Protein AF-A0A8T1D8P2-F1 (afdb_monomer_lite)

Radius of gyration: 26.17 Å; chains: 1; bounding box: 67×23×62 Å

Structure (mmCIF, N/CA/C/O backbone):
data_AF-A0A8T1D8P2-F1
#
_entry.id   AF-A0A8T1D8P2-F1
#
loop_
_atom_site.group_PDB
_atom_site.id
_atom_site.type_symbol
_atom_site.label_atom_id
_atom_site.label_alt_id
_atom_site.label_comp_id
_atom_site.label_asym_id
_atom_site.label_entity_id
_atom_site.label_seq_id
_atom_site.pdbx_PDB_ins_code
_atom_site.Cartn_x
_atom_site.Cartn_y
_atom_site.Cartn_z
_atom_site.occupancy
_atom_site.B_iso_or_equiv
_atom_site.auth_seq_id
_atom_site.auth_comp_id
_atom_site.auth_asym_id
_atom_site.auth_atom_id
_atom_site.pdbx_PDB_model_num
ATOM 1 N N . MET A 1 1 ? 51.921 7.206 -48.469 1.00 39.31 1 MET A N 1
ATOM 2 C CA . MET A 1 1 ? 50.979 7.663 -47.423 1.00 39.31 1 MET A CA 1
ATOM 3 C C . MET A 1 1 ? 49.569 7.608 -47.996 1.00 39.31 1 MET A C 1
ATOM 5 O O . MET A 1 1 ? 49.247 8.419 -48.851 1.00 39.31 1 MET A O 1
ATOM 9 N N . GLY A 1 2 ? 48.773 6.598 -47.633 1.00 50.69 2 GLY A N 1
ATOM 10 C CA . GLY A 1 2 ? 47.380 6.491 -48.087 1.00 50.69 2 GLY A CA 1
ATOM 11 C C . GLY A 1 2 ? 46.470 7.450 -47.309 1.00 50.69 2 GLY A C 1
ATOM 12 O O . GLY A 1 2 ? 46.768 7.738 -46.147 1.00 50.69 2 GLY A O 1
ATOM 13 N N . PRO A 1 3 ? 45.381 7.966 -47.903 1.00 50.75 3 PRO A N 1
ATOM 14 C CA . PRO A 1 3 ? 44.505 8.895 -47.208 1.00 50.75 3 PRO A CA 1
ATOM 15 C C . PRO A 1 3 ? 43.776 8.184 -46.062 1.00 50.75 3 PRO A C 1
ATOM 17 O O . PRO A 1 3 ? 43.097 7.174 -46.259 1.00 50.75 3 PRO A O 1
ATOM 20 N N . ILE A 1 4 ? 43.908 8.745 -44.858 1.00 55.47 4 ILE A N 1
ATOM 21 C CA . ILE A 1 4 ? 43.132 8.387 -43.669 1.00 55.47 4 ILE A CA 1
ATOM 22 C C . ILE A 1 4 ? 41.663 8.671 -43.995 1.00 55.47 4 ILE A C 1
ATOM 24 O O . ILE A 1 4 ? 41.215 9.820 -43.996 1.00 55.47 4 ILE A O 1
ATOM 28 N N . ARG A 1 5 ? 40.909 7.618 -44.320 1.00 49.41 5 ARG A N 1
ATOM 29 C CA . ARG A 1 5 ? 39.460 7.697 -44.515 1.00 49.41 5 ARG A CA 1
ATOM 30 C C . ARG A 1 5 ? 38.819 8.080 -43.182 1.00 49.41 5 ARG A C 1
ATOM 32 O O . ARG A 1 5 ? 38.630 7.239 -42.308 1.00 49.41 5 ARG A O 1
ATOM 39 N N . LYS A 1 6 ? 38.491 9.365 -43.030 1.00 48.25 6 LYS A N 1
ATOM 40 C CA . LYS A 1 6 ? 37.630 9.884 -41.962 1.00 48.25 6 LYS A CA 1
ATOM 41 C C . LYS A 1 6 ? 36.262 9.200 -42.064 1.00 48.25 6 LYS A C 1
ATOM 43 O O . LYS A 1 6 ? 35.432 9.588 -42.879 1.00 48.25 6 LYS A O 1
ATOM 48 N N . ALA A 1 7 ? 36.033 8.175 -41.249 1.00 54.44 7 ALA A N 1
ATOM 49 C CA . ALA A 1 7 ? 34.734 7.529 -41.110 1.00 54.44 7 ALA A CA 1
ATOM 50 C C . ALA A 1 7 ? 33.807 8.416 -40.263 1.00 54.44 7 ALA A C 1
ATOM 52 O O . ALA A 1 7 ? 33.660 8.220 -39.060 1.00 54.44 7 ALA A O 1
ATOM 53 N N . TYR A 1 8 ? 33.191 9.412 -40.896 1.00 54.16 8 TYR A N 1
ATOM 54 C CA . TYR A 1 8 ? 32.082 10.163 -40.317 1.00 54.16 8 TYR A CA 1
ATOM 55 C C . TYR A 1 8 ? 30.857 10.029 -41.216 1.00 54.16 8 TYR A C 1
ATOM 57 O O . TYR A 1 8 ? 30.645 10.830 -42.115 1.00 54.16 8 TYR A O 1
ATOM 65 N N . SER A 1 9 ? 30.029 9.030 -40.936 1.00 51.94 9 SER A N 1
ATOM 66 C CA . SER A 1 9 ? 28.609 9.270 -40.680 1.00 51.94 9 SER A CA 1
ATOM 67 C C . SER A 1 9 ? 28.006 7.996 -40.095 1.00 51.94 9 SER A C 1
ATOM 69 O O . SER A 1 9 ? 27.790 6.985 -40.756 1.00 51.94 9 SER A O 1
ATOM 71 N N . HIS A 1 10 ? 27.727 8.030 -38.795 1.00 60.56 10 HIS A N 1
ATOM 72 C CA . HIS A 1 10 ? 26.680 7.183 -38.249 1.00 60.56 10 HIS A CA 1
ATOM 73 C C . HIS A 1 10 ? 25.368 7.732 -38.813 1.00 60.56 10 HIS A C 1
ATOM 75 O O . HIS A 1 10 ? 24.743 8.590 -38.191 1.00 60.56 10 HIS A O 1
ATOM 81 N N . ASP A 1 11 ? 24.995 7.320 -40.026 1.00 69.69 11 ASP A N 1
ATOM 82 C CA . ASP A 1 11 ? 23.716 7.717 -40.599 1.00 69.69 11 ASP A CA 1
ATOM 83 C C . ASP A 1 11 ? 22.616 7.206 -39.662 1.00 69.69 11 ASP A C 1
ATOM 85 O O . ASP A 1 11 ? 22.412 5.995 -39.493 1.00 69.69 11 ASP A O 1
ATOM 89 N N . LEU A 1 12 ? 21.936 8.142 -38.993 1.00 68.06 12 LEU A N 1
ATOM 90 C CA . LEU A 1 12 ? 20.826 7.835 -38.098 1.00 68.06 12 LEU A CA 1
ATOM 91 C C . LEU A 1 12 ? 19.796 6.958 -38.810 1.00 68.06 12 LEU A C 1
ATOM 93 O O . LEU A 1 12 ? 19.190 6.102 -38.167 1.00 68.06 12 LEU A O 1
ATOM 97 N N . ARG A 1 13 ? 19.641 7.118 -40.129 1.00 69.31 13 ARG A N 1
ATOM 98 C CA . ARG A 1 13 ? 18.721 6.325 -40.947 1.00 69.31 13 ARG A CA 1
ATOM 99 C C . ARG A 1 13 ? 19.123 4.856 -40.971 1.00 69.31 13 ARG A C 1
ATOM 101 O O . ARG A 1 13 ? 18.271 4.000 -40.756 1.00 69.31 13 ARG A O 1
ATOM 108 N N . PHE A 1 14 ? 20.412 4.553 -41.123 1.00 73.94 14 PHE A N 1
ATOM 109 C CA . PHE A 1 14 ? 20.910 3.177 -41.101 1.00 73.94 14 PHE A CA 1
ATOM 110 C C . PHE A 1 14 ? 20.760 2.540 -39.714 1.00 73.94 14 PHE A C 1
ATOM 112 O O . PHE A 1 14 ? 20.329 1.392 -39.587 1.00 73.94 14 PHE A O 1
ATOM 119 N N . ARG A 1 15 ? 21.025 3.307 -38.649 1.00 74.31 15 ARG A N 1
ATOM 120 C CA . ARG A 1 15 ? 20.838 2.843 -37.264 1.00 74.31 15 ARG A CA 1
ATOM 121 C C . ARG A 1 15 ? 19.358 2.580 -36.944 1.00 74.31 15 ARG A C 1
ATOM 123 O O . ARG A 1 15 ? 19.038 1.587 -36.291 1.00 74.31 15 ARG A O 1
ATOM 130 N N . VAL A 1 16 ? 18.455 3.439 -37.419 1.00 76.12 16 VAL A N 1
ATOM 131 C CA . VAL A 1 16 ? 16.999 3.266 -37.281 1.00 76.12 16 VAL A CA 1
ATOM 132 C C . VAL A 1 16 ? 16.511 2.065 -38.092 1.00 76.12 16 VAL A C 1
ATOM 134 O O . VAL A 1 16 ? 15.731 1.273 -37.568 1.00 76.12 16 VAL A O 1
ATOM 137 N N . PHE A 1 17 ? 17.014 1.877 -39.314 1.00 75.12 17 PHE A N 1
ATOM 138 C CA . PHE A 1 17 ? 16.670 0.745 -40.175 1.00 75.12 17 PHE A CA 1
ATOM 139 C C . PHE A 1 17 ? 17.069 -0.600 -39.554 1.00 75.12 17 PHE A C 1
ATOM 141 O O . PHE A 1 17 ? 16.244 -1.510 -39.471 1.00 75.12 17 PHE A O 1
ATOM 148 N N . GLN A 1 18 ? 18.289 -0.709 -39.017 1.00 72.06 18 GLN A N 1
ATOM 149 C CA . GLN A 1 18 ? 18.733 -1.918 -38.315 1.00 72.06 18 GLN A CA 1
ATOM 150 C C . GLN A 1 18 ? 17.916 -2.186 -37.041 1.00 72.06 18 GLN A C 1
ATOM 152 O O . GLN A 1 18 ? 17.536 -3.325 -36.774 1.00 72.06 18 GLN A O 1
ATOM 157 N N . LYS A 1 19 ? 17.571 -1.138 -36.278 1.00 72.50 19 LYS A N 1
ATOM 158 C CA . LYS A 1 19 ? 16.704 -1.252 -35.092 1.00 72.50 19 LYS A CA 1
ATOM 159 C C . LYS A 1 19 ? 15.282 -1.698 -35.451 1.00 72.50 19 LYS A C 1
ATOM 161 O O . LYS A 1 19 ? 14.687 -2.480 -34.714 1.00 72.50 19 LYS A O 1
ATOM 166 N N . TRP A 1 20 ? 14.737 -1.211 -36.566 1.00 70.81 20 TRP A N 1
ATOM 167 C CA . TRP A 1 20 ? 13.428 -1.622 -37.074 1.00 70.81 20 TRP A CA 1
ATOM 168 C C . TRP A 1 20 ? 13.442 -3.085 -37.525 1.00 70.81 20 TRP A C 1
ATOM 170 O O . TRP A 1 20 ? 12.592 -3.852 -37.083 1.00 70.81 20 TRP A O 1
ATOM 180 N N . ARG A 1 21 ? 14.459 -3.492 -38.295 1.00 72.88 21 ARG A N 1
ATOM 181 C CA . ARG A 1 21 ? 14.648 -4.881 -38.741 1.00 72.88 21 ARG A CA 1
ATOM 182 C C . ARG A 1 21 ? 14.824 -5.857 -37.571 1.00 72.88 21 ARG A C 1
ATOM 184 O O . ARG A 1 21 ? 14.326 -6.977 -37.620 1.00 72.88 21 ARG A O 1
ATOM 191 N N . ALA A 1 22 ? 15.503 -5.444 -36.501 1.00 68.38 22 ALA A N 1
ATOM 192 C CA . ALA A 1 22 ? 15.591 -6.241 -35.277 1.00 68.38 22 ALA A CA 1
ATOM 193 C C . ALA A 1 22 ? 14.222 -6.383 -34.585 1.00 68.38 22 ALA A C 1
ATOM 195 O O . ALA A 1 22 ? 13.903 -7.452 -34.082 1.00 68.38 22 ALA A O 1
ATOM 196 N N . LYS A 1 23 ? 13.392 -5.331 -34.604 1.00 63.97 23 LYS A N 1
ATOM 197 C CA . LYS A 1 23 ? 12.068 -5.304 -33.962 1.00 63.97 23 LYS A CA 1
ATOM 198 C C . LYS A 1 23 ? 11.000 -6.122 -34.704 1.00 63.97 23 LYS A C 1
ATOM 200 O O . LYS A 1 23 ? 10.062 -6.580 -34.060 1.00 63.97 23 LYS A O 1
ATOM 205 N N . THR A 1 24 ? 11.105 -6.272 -36.025 1.00 62.91 24 THR A N 1
ATOM 206 C CA . THR A 1 24 ? 10.126 -7.004 -36.851 1.00 62.91 24 THR A CA 1
ATOM 207 C C . THR A 1 24 ? 10.326 -8.517 -36.866 1.00 62.91 24 THR A C 1
ATOM 209 O O . THR A 1 24 ? 9.393 -9.231 -37.212 1.00 62.91 24 THR A O 1
ATOM 212 N N . ASN A 1 25 ? 11.493 -9.023 -36.452 1.00 61.09 25 ASN A N 1
ATOM 213 C CA . ASN A 1 25 ? 11.669 -10.451 -36.206 1.00 61.09 25 ASN A CA 1
ATOM 214 C C . ASN A 1 25 ? 10.988 -10.803 -34.873 1.00 61.09 25 ASN A C 1
ATOM 216 O O . ASN A 1 25 ? 11.299 -10.223 -33.833 1.00 61.09 25 ASN A O 1
ATOM 220 N N . GLU A 1 26 ? 10.045 -11.741 -34.921 1.00 54.03 26 GLU A N 1
ATOM 221 C CA . GLU A 1 26 ? 8.956 -12.037 -33.967 1.00 54.03 26 GLU A CA 1
ATOM 222 C C . GLU A 1 26 ? 9.354 -12.337 -32.500 1.00 54.03 26 GLU A C 1
ATOM 224 O O . GLU A 1 26 ? 8.498 -12.558 -31.645 1.00 54.03 26 GLU A O 1
ATOM 229 N N . HIS A 1 27 ? 10.642 -12.265 -32.162 1.00 57.72 27 HIS A N 1
ATOM 230 C CA . HIS A 1 27 ? 11.182 -12.478 -30.817 1.00 57.72 27 HIS A CA 1
ATOM 231 C C . HIS A 1 27 ? 11.339 -11.186 -29.995 1.00 57.72 27 HIS A C 1
ATOM 233 O O . HIS A 1 27 ? 11.596 -11.241 -28.793 1.00 57.72 27 HIS A O 1
ATOM 239 N N . CYS A 1 28 ? 11.161 -10.005 -30.594 1.00 56.03 28 CYS A N 1
ATOM 240 C CA . CYS A 1 28 ? 11.320 -8.724 -29.903 1.00 56.03 28 CYS A CA 1
ATOM 241 C C . CYS A 1 28 ? 10.009 -8.199 -29.297 1.00 56.03 28 CYS A C 1
ATOM 243 O O . CYS A 1 28 ? 9.565 -7.093 -29.617 1.00 56.03 28 CYS A O 1
ATOM 245 N N . LYS A 1 29 ? 9.405 -8.943 -28.361 1.00 65.06 29 LYS A N 1
ATOM 246 C CA . LYS A 1 29 ? 8.467 -8.316 -27.415 1.00 65.06 29 LYS A CA 1
ATOM 247 C C . LYS A 1 29 ? 9.299 -7.404 -26.505 1.00 65.06 29 LYS A C 1
ATOM 249 O O . LYS A 1 29 ? 10.141 -7.922 -25.772 1.00 65.06 29 LYS A O 1
ATOM 254 N N . PRO A 1 30 ? 9.151 -6.065 -26.564 1.00 67.25 30 PRO A N 1
ATOM 255 C CA . PRO A 1 30 ? 9.894 -5.198 -25.660 1.00 67.25 30 PRO A CA 1
ATOM 256 C C . PRO A 1 30 ? 9.542 -5.599 -24.228 1.00 67.25 30 PRO A C 1
ATOM 258 O O . PRO A 1 30 ? 8.362 -5.769 -23.917 1.00 67.25 30 PRO A O 1
ATOM 261 N N . ALA A 1 31 ? 10.558 -5.774 -23.377 1.00 69.25 31 ALA A N 1
ATOM 262 C CA . ALA A 1 31 ? 10.329 -6.062 -21.969 1.00 69.25 31 ALA A CA 1
ATOM 263 C C . ALA A 1 31 ? 9.344 -5.022 -21.399 1.00 69.25 31 ALA A C 1
ATOM 265 O O . ALA A 1 31 ? 9.467 -3.832 -21.734 1.00 69.25 31 ALA A O 1
ATOM 266 N N . PRO A 1 32 ? 8.357 -5.437 -20.581 1.00 74.38 32 PRO A N 1
ATOM 267 C CA . PRO A 1 32 ? 7.465 -4.502 -19.916 1.00 74.38 32 PRO A CA 1
ATOM 268 C C . PRO A 1 32 ? 8.296 -3.426 -19.222 1.00 74.38 32 PRO A C 1
ATOM 270 O O . PRO A 1 32 ? 9.263 -3.731 -18.522 1.00 74.38 32 PRO A O 1
ATOM 273 N N . ARG A 1 33 ? 7.956 -2.154 -19.449 1.00 78.69 33 ARG A N 1
ATOM 274 C CA . ARG A 1 33 ? 8.648 -1.067 -18.757 1.00 78.69 33 ARG A CA 1
ATOM 275 C C . ARG A 1 33 ? 8.401 -1.235 -17.257 1.00 78.69 33 ARG A C 1
ATOM 277 O O . ARG A 1 33 ? 7.241 -1.436 -16.888 1.00 78.69 33 ARG A O 1
ATOM 284 N N . PRO A 1 34 ? 9.438 -1.152 -16.403 1.00 72.94 34 PRO A N 1
ATOM 285 C CA . PRO A 1 34 ? 9.219 -1.175 -14.968 1.00 72.94 34 PRO A CA 1
ATOM 286 C C . PRO A 1 34 ? 8.282 -0.019 -14.612 1.00 72.94 34 PRO A C 1
ATOM 288 O O . PRO A 1 34 ? 8.501 1.126 -15.016 1.00 72.94 34 PRO A O 1
ATOM 291 N N . GLY A 1 35 ? 7.185 -0.353 -13.935 1.00 79.44 35 GLY A N 1
ATOM 292 C CA . GLY A 1 35 ? 6.224 0.627 -13.451 1.00 79.44 35 GLY A CA 1
ATOM 293 C C . GLY A 1 35 ? 6.812 1.485 -12.332 1.00 79.44 35 GLY A C 1
ATOM 294 O O . GLY A 1 35 ? 7.953 1.305 -11.905 1.00 79.44 35 GLY A O 1
ATOM 295 N N . ARG A 1 36 ? 6.010 2.422 -11.825 1.00 80.50 36 ARG A N 1
ATOM 296 C CA . ARG A 1 36 ? 6.394 3.236 -10.670 1.00 80.50 36 ARG A CA 1
ATOM 297 C C . ARG A 1 36 ? 6.620 2.335 -9.454 1.00 80.50 36 ARG A C 1
ATOM 299 O O . ARG A 1 36 ? 5.745 1.539 -9.115 1.00 80.50 36 ARG A O 1
ATOM 306 N N . THR A 1 37 ? 7.757 2.505 -8.780 1.00 78.62 37 THR A N 1
ATOM 307 C CA . THR A 1 37 ? 8.015 1.823 -7.510 1.00 78.62 37 THR A CA 1
ATOM 308 C C . THR A 1 37 ? 6.933 2.210 -6.500 1.00 78.62 37 THR A C 1
ATOM 310 O O . THR A 1 37 ? 6.610 3.400 -6.388 1.00 78.62 37 THR A O 1
ATOM 313 N N . PRO A 1 38 ? 6.339 1.246 -5.784 1.00 78.00 38 PRO A N 1
ATOM 314 C CA . PRO A 1 38 ? 5.307 1.558 -4.811 1.00 78.00 38 PRO A CA 1
ATOM 315 C C . PRO A 1 38 ? 5.837 2.435 -3.672 1.00 78.00 38 PRO A C 1
ATOM 317 O O . PRO A 1 38 ? 7.004 2.347 -3.306 1.00 78.00 38 PRO A O 1
ATOM 320 N N . LEU A 1 39 ? 4.958 3.264 -3.097 1.00 78.88 39 LEU A N 1
ATOM 321 C CA . LEU A 1 39 ? 5.295 4.127 -1.957 1.00 78.88 39 LEU A CA 1
ATOM 322 C C . LEU A 1 39 ? 5.661 3.317 -0.704 1.00 78.88 39 LEU A C 1
ATOM 324 O O . LEU A 1 39 ? 6.474 3.765 0.096 1.00 78.88 39 LEU A O 1
ATOM 328 N N . THR A 1 40 ? 5.031 2.152 -0.527 1.00 79.94 40 THR A N 1
ATOM 329 C CA . THR A 1 40 ? 5.246 1.287 0.633 1.00 79.94 40 THR A CA 1
ATOM 330 C C . THR A 1 40 ? 6.259 0.189 0.353 1.00 79.94 40 THR A C 1
ATOM 332 O O . THR A 1 40 ? 6.247 -0.424 -0.717 1.00 79.94 40 THR A O 1
ATOM 335 N N . ASP A 1 41 ? 7.097 -0.078 1.351 1.00 85.69 41 ASP A N 1
ATOM 336 C CA . ASP A 1 41 ? 8.043 -1.192 1.357 1.00 85.69 41 ASP A CA 1
ATOM 337 C C . ASP A 1 41 ? 7.380 -2.500 1.839 1.00 85.69 41 ASP A C 1
ATOM 339 O O . ASP A 1 41 ? 6.351 -2.492 2.526 1.00 85.69 41 ASP A O 1
ATOM 343 N N . ALA A 1 42 ? 7.992 -3.648 1.541 1.00 86.25 42 ALA A N 1
ATOM 344 C CA . ALA A 1 42 ? 7.471 -4.975 1.873 1.00 86.25 42 ALA A CA 1
ATOM 345 C C . ALA A 1 42 ? 7.191 -5.152 3.377 1.00 86.25 42 ALA A C 1
ATOM 347 O O . ALA A 1 42 ? 6.243 -5.838 3.771 1.00 86.25 42 ALA A O 1
ATOM 348 N N . ARG A 1 43 ? 7.990 -4.516 4.245 1.00 86.56 43 ARG A N 1
ATOM 349 C CA . ARG A 1 43 ? 7.767 -4.536 5.699 1.00 86.56 43 ARG A CA 1
ATOM 350 C C . ARG A 1 43 ? 6.480 -3.808 6.095 1.00 86.56 43 ARG A C 1
ATOM 352 O O . ARG A 1 43 ? 5.778 -4.265 6.999 1.00 86.56 43 ARG A O 1
ATOM 359 N N . GLN A 1 44 ? 6.180 -2.690 5.437 1.00 85.94 44 GLN A N 1
ATOM 360 C CA . GLN A 1 44 ? 4.968 -1.910 5.687 1.00 85.94 44 GLN A CA 1
ATOM 361 C C . GLN A 1 44 ? 3.741 -2.660 5.183 1.00 85.94 44 GLN A C 1
ATOM 363 O O . GLN A 1 44 ? 2.766 -2.771 5.921 1.00 85.94 44 GLN A O 1
ATOM 368 N N . ASP A 1 45 ? 3.825 -3.263 3.997 1.00 87.31 45 ASP A N 1
ATOM 369 C CA . ASP A 1 45 ? 2.741 -4.077 3.441 1.00 87.31 45 ASP A CA 1
ATOM 370 C C . ASP A 1 45 ? 2.378 -5.236 4.386 1.00 87.31 45 ASP A C 1
ATOM 372 O O . ASP A 1 45 ? 1.208 -5.416 4.719 1.00 87.31 45 ASP A O 1
ATOM 376 N N . ARG A 1 46 ? 3.374 -5.952 4.934 1.00 89.31 46 ARG A N 1
ATOM 377 C CA . ARG A 1 46 ? 3.139 -7.009 5.941 1.00 89.31 46 ARG A CA 1
ATOM 378 C C . ARG A 1 46 ? 2.480 -6.483 7.217 1.00 89.31 46 ARG A C 1
ATOM 380 O O . ARG A 1 46 ? 1.632 -7.163 7.789 1.00 89.31 46 ARG A O 1
ATOM 387 N N . ARG A 1 47 ? 2.855 -5.285 7.683 1.00 88.19 47 ARG A N 1
ATOM 388 C CA . ARG A 1 47 ? 2.214 -4.653 8.851 1.00 88.19 47 ARG A CA 1
ATOM 389 C C . ARG A 1 47 ? 0.766 -4.265 8.561 1.00 88.19 47 ARG A C 1
ATOM 391 O O . ARG A 1 47 ? -0.080 -4.502 9.416 1.00 88.19 47 ARG A O 1
ATOM 398 N N . ILE A 1 48 ? 0.487 -3.708 7.381 1.00 87.56 48 ILE A N 1
ATOM 399 C CA . ILE A 1 48 ? -0.870 -3.354 6.942 1.00 87.56 48 ILE A CA 1
ATOM 400 C C . ILE A 1 48 ? -1.751 -4.602 6.913 1.00 87.56 48 ILE A C 1
ATOM 402 O O . ILE A 1 48 ? -2.834 -4.592 7.493 1.00 87.56 48 ILE A O 1
ATOM 406 N N . VAL A 1 49 ? -1.262 -5.681 6.295 1.00 89.25 49 VAL A N 1
ATOM 407 C CA . VAL A 1 49 ? -1.978 -6.961 6.214 1.00 89.25 49 VAL A CA 1
ATOM 408 C C . VAL A 1 49 ? -2.250 -7.511 7.611 1.00 89.25 49 VAL A C 1
ATOM 410 O O . VAL A 1 49 ? -3.403 -7.743 7.949 1.00 89.25 49 VAL A O 1
ATOM 413 N N . ARG A 1 50 ? -1.231 -7.591 8.476 1.00 89.50 50 ARG A N 1
ATOM 414 C CA . ARG A 1 50 ? -1.402 -8.094 9.848 1.00 89.50 50 ARG A CA 1
ATOM 415 C C . ARG A 1 50 ? -2.365 -7.241 10.681 1.00 89.50 50 ARG A C 1
ATOM 417 O O . ARG A 1 50 ? -3.103 -7.773 11.503 1.00 89.50 50 ARG A O 1
ATOM 424 N N . ALA A 1 51 ? -2.357 -5.921 10.498 1.00 86.81 51 ALA A N 1
ATOM 425 C CA . ALA A 1 51 ? -3.281 -5.022 11.187 1.00 86.81 51 ALA A CA 1
ATOM 426 C C . ALA A 1 51 ? -4.728 -5.199 10.699 1.00 86.81 51 ALA A C 1
ATOM 428 O O . ALA A 1 51 ? -5.644 -5.160 11.519 1.00 86.81 51 ALA A O 1
ATOM 429 N N . ALA A 1 52 ? -4.918 -5.412 9.394 1.00 85.12 52 ALA A N 1
ATOM 430 C CA . ALA A 1 52 ? -6.222 -5.695 8.802 1.00 85.12 52 ALA A CA 1
ATOM 431 C C . ALA A 1 52 ? -6.756 -7.079 9.216 1.00 85.12 52 ALA A C 1
ATOM 433 O O . ALA A 1 52 ?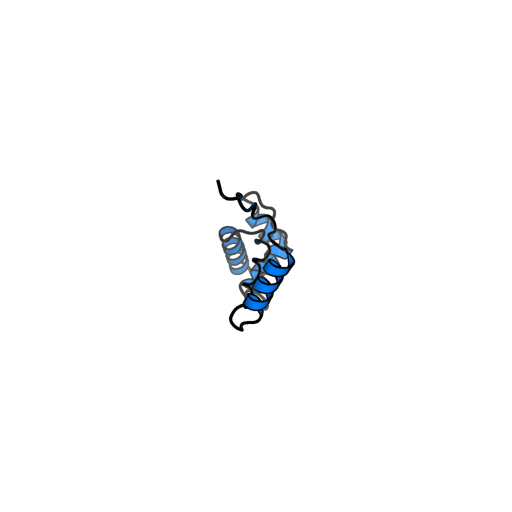 -7.940 -7.207 9.507 1.00 85.12 52 ALA A O 1
ATOM 434 N N . GLU A 1 53 ? -5.886 -8.089 9.313 1.00 86.31 53 GLU A N 1
ATOM 435 C CA . GLU A 1 53 ? -6.234 -9.428 9.811 1.00 86.31 53 GLU A CA 1
ATOM 436 C C . GLU A 1 53 ? -6.606 -9.419 11.298 1.00 86.31 53 GLU A C 1
ATOM 438 O O . GLU A 1 53 ? -7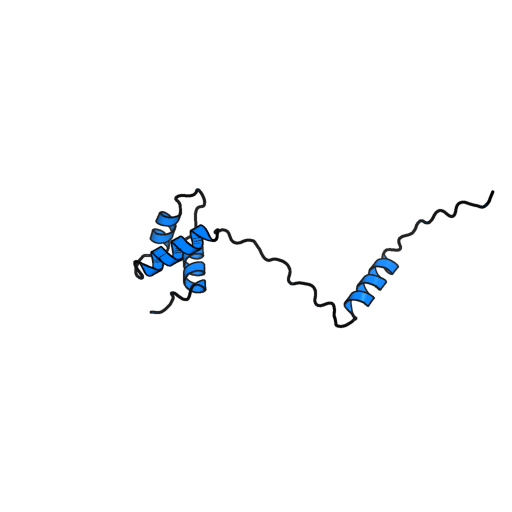.551 -10.090 11.703 1.00 86.31 53 GLU A O 1
ATOM 443 N N . ALA A 1 54 ? -5.885 -8.652 12.122 1.00 86.56 54 ALA A N 1
ATOM 444 C CA . ALA A 1 54 ? -6.139 -8.590 13.560 1.00 86.56 54 ALA A CA 1
ATOM 445 C C . ALA A 1 54 ? -7.492 -7.947 13.902 1.00 86.56 54 ALA A C 1
ATOM 447 O O . ALA A 1 54 ? -8.089 -8.288 14.923 1.00 86.56 54 ALA A O 1
ATOM 448 N N . ASN A 1 55 ? -7.965 -6.994 13.093 1.00 81.12 55 ASN A N 1
ATOM 449 C CA . ASN A 1 55 ? -9.287 -6.405 13.269 1.00 81.12 55 ASN A CA 1
ATOM 450 C C . ASN A 1 55 ? -9.827 -5.841 11.944 1.00 81.12 55 ASN A C 1
ATOM 452 O O . ASN A 1 55 ? -9.483 -4.736 11.519 1.00 81.12 55 ASN A O 1
ATOM 456 N N . GLN A 1 56 ? -10.734 -6.606 11.339 1.00 74.50 56 GLN A N 1
ATOM 457 C CA . GLN A 1 56 ? -11.329 -6.347 10.025 1.00 74.50 56 GLN A CA 1
ATOM 458 C C . GLN A 1 56 ? -12.223 -5.098 9.952 1.00 74.50 56 GLN A C 1
ATOM 460 O O . GLN A 1 56 ? -12.468 -4.578 8.867 1.00 74.50 56 GLN A O 1
ATOM 465 N N . PHE A 1 57 ? -12.698 -4.590 11.093 1.00 80.31 57 PHE A N 1
ATOM 466 C CA . PHE A 1 57 ? -13.565 -3.406 11.146 1.00 80.31 57 PHE A CA 1
ATOM 467 C C . PHE A 1 57 ? -12.782 -2.101 11.319 1.00 80.31 57 PHE A C 1
ATOM 469 O O . PHE A 1 57 ? -13.364 -1.014 11.335 1.00 80.31 57 PHE A O 1
ATOM 476 N N . VAL A 1 58 ? -11.455 -2.180 11.461 1.00 82.69 58 VAL A N 1
ATOM 477 C CA . VAL A 1 58 ? -10.622 -0.990 11.631 1.00 82.69 58 VAL A CA 1
ATOM 478 C C . VAL A 1 58 ? -10.576 -0.211 10.326 1.00 82.69 58 VAL A C 1
ATOM 480 O O . VAL A 1 58 ? -10.253 -0.732 9.259 1.00 82.69 58 VAL A O 1
ATOM 483 N N . SER A 1 59 ? -10.864 1.086 10.422 1.00 86.25 59 SER A N 1
ATOM 484 C CA . SER A 1 59 ? -10.803 1.964 9.264 1.00 86.25 59 SER A CA 1
ATOM 485 C C . SER A 1 59 ? -9.373 2.069 8.725 1.00 86.25 59 SER A C 1
ATOM 487 O O . SER A 1 59 ? -8.386 2.081 9.465 1.00 86.25 59 SER A O 1
ATOM 489 N N . ALA A 1 60 ? -9.256 2.228 7.406 1.00 87.06 60 ALA A N 1
ATOM 490 C CA . ALA A 1 60 ? -7.963 2.389 6.746 1.00 87.06 60 ALA A CA 1
ATOM 491 C C . ALA A 1 60 ? -7.149 3.582 7.287 1.00 87.06 60 ALA A C 1
ATOM 493 O O . ALA A 1 60 ? -5.924 3.549 7.244 1.00 87.06 60 ALA A O 1
ATOM 494 N N . ALA A 1 61 ? -7.811 4.612 7.826 1.00 86.69 61 ALA A N 1
ATOM 495 C CA . ALA A 1 61 ? -7.154 5.757 8.454 1.00 86.69 61 ALA A CA 1
ATOM 496 C C . ALA A 1 61 ? -6.464 5.385 9.775 1.00 86.69 61 ALA A C 1
ATOM 498 O O . ALA A 1 61 ? -5.342 5.816 10.031 1.00 86.69 61 ALA A O 1
ATOM 499 N N . VAL A 1 62 ? -7.095 4.536 10.588 1.00 86.38 62 VAL A N 1
ATOM 500 C CA . VAL A 1 62 ? -6.503 4.054 11.843 1.00 86.38 62 VAL A CA 1
ATOM 501 C C . VAL A 1 62 ? -5.340 3.104 11.556 1.00 86.38 62 VAL A C 1
ATOM 503 O O . VAL A 1 62 ? -4.310 3.174 12.224 1.00 86.38 62 VAL A O 1
ATOM 506 N N . VAL A 1 63 ? -5.463 2.249 10.536 1.00 86.06 63 VAL A N 1
ATOM 507 C CA . VAL A 1 63 ? -4.346 1.397 10.092 1.00 86.06 63 VAL A CA 1
ATOM 508 C C . VAL A 1 63 ? -3.191 2.245 9.560 1.00 86.06 63 VAL A C 1
ATOM 510 O O . VAL A 1 63 ? -2.049 1.995 9.932 1.00 86.06 63 VAL A O 1
ATOM 513 N N . ALA A 1 64 ? -3.473 3.269 8.750 1.00 85.69 64 ALA A N 1
ATOM 514 C CA . ALA A 1 64 ? -2.462 4.202 8.259 1.00 85.69 64 ALA A CA 1
ATOM 515 C C . ALA A 1 64 ? -1.687 4.846 9.417 1.00 85.69 64 ALA A C 1
ATOM 517 O O . ALA A 1 64 ? -0.464 4.738 9.448 1.00 85.69 64 ALA A O 1
ATOM 518 N N . ALA A 1 65 ? -2.397 5.390 10.412 1.00 84.44 65 ALA A N 1
ATOM 519 C CA . ALA A 1 65 ? -1.796 6.014 11.591 1.00 84.44 65 ALA A CA 1
ATOM 520 C C . ALA A 1 65 ? -0.863 5.062 12.367 1.00 84.44 65 ALA A C 1
ATOM 522 O O . ALA A 1 65 ? 0.217 5.469 12.789 1.00 84.44 65 ALA A O 1
ATOM 523 N N . ARG A 1 66 ? -1.235 3.782 12.499 1.00 81.81 66 ARG A N 1
ATOM 524 C CA . ARG A 1 66 ? -0.420 2.750 13.174 1.00 81.81 66 ARG A CA 1
ATOM 525 C C . ARG A 1 66 ? 0.826 2.329 12.391 1.00 81.81 66 ARG A C 1
ATOM 527 O O . ARG A 1 66 ? 1.755 1.774 12.968 1.00 81.81 66 ARG A O 1
ATOM 534 N N . VAL A 1 67 ? 0.836 2.513 11.072 1.00 77.94 67 VAL A N 1
ATOM 535 C CA . VAL A 1 67 ? 1.940 2.077 10.198 1.00 77.94 67 VAL A CA 1
ATOM 536 C C . VAL A 1 67 ? 2.965 3.201 9.970 1.00 77.94 67 VAL A C 1
ATOM 538 O O . VAL A 1 67 ? 4.086 2.919 9.544 1.00 77.94 67 VAL A O 1
ATOM 541 N N . THR A 1 68 ? 2.629 4.446 10.330 1.00 70.62 68 THR A N 1
ATOM 542 C CA . THR A 1 68 ? 3.450 5.661 10.142 1.00 70.62 68 THR A CA 1
ATOM 543 C C . THR A 1 68 ? 4.781 5.702 10.904 1.00 70.62 68 THR A C 1
ATOM 545 O O . THR A 1 68 ? 5.606 6.560 10.600 1.00 70.62 68 THR A O 1
ATOM 548 N N . ASP A 1 69 ? 5.038 4.777 11.835 1.00 63.22 69 ASP A N 1
ATOM 549 C CA . ASP A 1 69 ? 6.198 4.760 12.754 1.00 63.22 69 ASP A CA 1
ATOM 550 C C . ASP A 1 69 ? 7.600 4.747 12.096 1.00 63.22 69 ASP A C 1
ATOM 552 O O . ASP A 1 69 ? 8.610 4.648 12.786 1.00 63.22 69 ASP A O 1
ATOM 556 N N . ILE A 1 70 ? 7.711 4.802 10.765 1.00 56.41 70 ILE A N 1
ATOM 557 C CA . ILE A 1 70 ? 8.986 4.697 10.030 1.00 56.41 70 ILE A CA 1
ATOM 558 C C . ILE A 1 70 ? 9.131 5.833 8.990 1.00 56.41 70 ILE A C 1
ATOM 560 O O . ILE A 1 70 ? 9.792 5.686 7.969 1.00 56.41 70 ILE A O 1
ATOM 564 N N . GLY A 1 71 ? 8.500 6.990 9.219 1.00 60.97 71 GLY A N 1
ATOM 565 C CA . GLY A 1 71 ? 8.798 8.219 8.462 1.00 60.97 71 GLY A CA 1
ATOM 566 C C . GLY A 1 71 ? 8.208 8.306 7.048 1.00 60.97 71 GLY A C 1
ATOM 567 O O . GLY A 1 71 ? 8.507 9.248 6.320 1.00 60.97 71 GLY A O 1
ATOM 568 N N . VAL A 1 72 ? 7.338 7.370 6.660 1.00 69.50 72 VAL A N 1
ATOM 569 C CA . VAL A 1 72 ? 6.550 7.463 5.422 1.00 69.50 72 VAL A CA 1
ATOM 570 C C . VAL A 1 72 ? 5.081 7.551 5.797 1.00 69.50 72 VAL A C 1
ATOM 572 O O . VAL A 1 72 ? 4.518 6.613 6.362 1.00 69.50 72 VAL A O 1
ATOM 575 N N . ASN A 1 73 ? 4.464 8.686 5.471 1.00 79.31 73 ASN A N 1
ATOM 576 C CA . ASN A 1 73 ? 3.034 8.871 5.657 1.00 79.31 73 ASN A CA 1
ATOM 577 C C . ASN A 1 73 ? 2.276 8.046 4.609 1.00 79.31 73 ASN A C 1
ATOM 579 O O . ASN A 1 73 ? 2.325 8.344 3.414 1.00 79.31 73 ASN A O 1
ATOM 583 N N . VAL A 1 74 ? 1.612 6.978 5.049 1.00 82.81 74 VAL A N 1
ATOM 584 C CA . VAL A 1 74 ? 0.837 6.100 4.169 1.00 82.81 74 VAL A CA 1
ATOM 585 C C . VAL A 1 74 ? -0.587 6.629 4.102 1.00 82.81 74 VAL A C 1
ATOM 587 O O . VAL A 1 74 ? -1.256 6.745 5.124 1.00 82.81 74 VAL A O 1
ATOM 590 N N . SER A 1 75 ? -1.087 6.936 2.904 1.00 87.88 75 SER A N 1
ATOM 591 C CA . SER A 1 75 ? -2.479 7.371 2.780 1.00 87.88 75 SER A CA 1
ATOM 592 C C . SER A 1 75 ? -3.449 6.207 3.056 1.00 87.88 75 SER A C 1
ATOM 594 O O . SER A 1 75 ? -3.142 5.048 2.748 1.00 87.88 75 SER A O 1
ATOM 596 N N . PRO A 1 76 ? -4.665 6.481 3.564 1.00 88.31 76 PRO A N 1
ATOM 597 C CA . PRO A 1 76 ? -5.693 5.452 3.741 1.00 88.31 76 PRO A CA 1
ATOM 598 C C 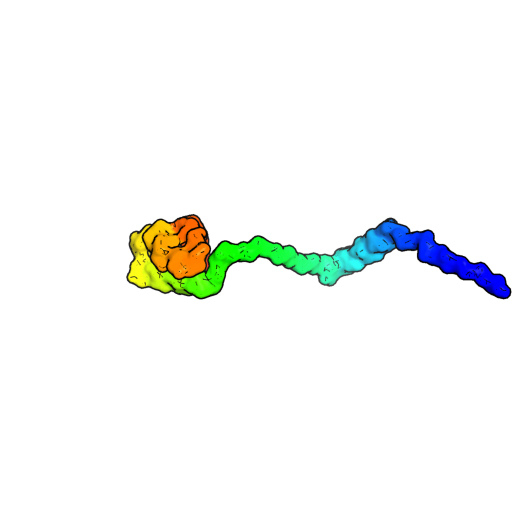. PRO A 1 76 ? -6.038 4.718 2.435 1.00 88.31 76 PRO A C 1
ATOM 600 O O . PRO A 1 76 ? -6.448 3.560 2.445 1.00 88.31 76 PRO A O 1
ATOM 603 N N . GLU A 1 77 ? -5.872 5.379 1.292 1.00 89.81 77 GLU A N 1
ATOM 604 C CA . GLU A 1 77 ? -6.107 4.789 -0.022 1.00 89.81 77 GLU A CA 1
ATOM 605 C C . GLU A 1 77 ? -5.046 3.748 -0.388 1.00 89.81 77 GLU A C 1
ATOM 607 O O . GLU A 1 77 ? -5.389 2.671 -0.878 1.00 89.81 77 GLU A O 1
ATOM 612 N N . VAL A 1 78 ? -3.778 4.005 -0.054 1.00 89.19 78 VAL A N 1
ATOM 613 C CA . VAL A 1 78 ? -2.705 3.012 -0.202 1.00 89.19 78 VAL A CA 1
ATOM 614 C C . VAL A 1 78 ? -2.989 1.797 0.676 1.00 89.19 78 VAL A C 1
ATOM 616 O O . VAL A 1 78 ? -2.886 0.669 0.199 1.00 89.19 78 VAL A O 1
ATOM 619 N N . VAL A 1 79 ? -3.437 2.002 1.918 1.00 88.25 79 VAL A N 1
ATOM 620 C CA . VAL A 1 79 ? -3.858 0.901 2.799 1.00 88.25 79 VAL A CA 1
ATOM 621 C C . VAL A 1 79 ? -4.962 0.068 2.141 1.00 88.25 79 VAL A C 1
ATOM 623 O O . VAL A 1 79 ? -4.831 -1.151 2.052 1.00 88.25 79 VAL A O 1
ATOM 626 N N . ARG A 1 80 ? -6.014 0.701 1.602 1.00 89.38 80 ARG A N 1
ATOM 627 C CA . ARG A 1 80 ? -7.099 -0.005 0.891 1.00 89.38 80 ARG A CA 1
ATOM 628 C C . ARG A 1 80 ? -6.585 -0.789 -0.315 1.00 89.38 80 ARG A C 1
ATOM 630 O O . ARG A 1 80 ? -6.994 -1.932 -0.507 1.00 89.38 80 ARG A O 1
ATOM 637 N N . ALA A 1 81 ? -5.692 -0.203 -1.111 1.00 89.31 81 ALA A N 1
ATOM 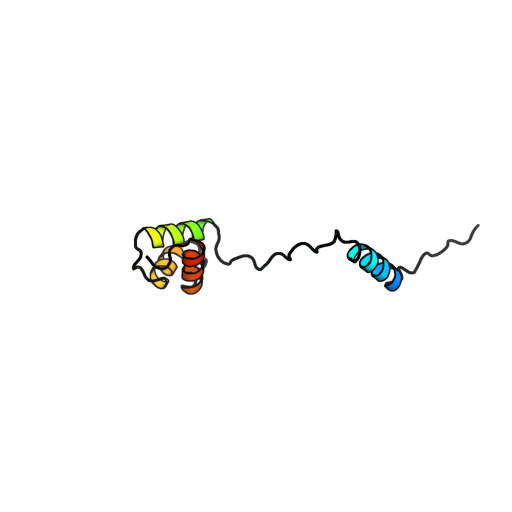638 C CA . ALA A 1 81 ? -5.091 -0.877 -2.258 1.00 89.31 81 ALA A CA 1
ATOM 639 C C . ALA A 1 81 ? -4.291 -2.119 -1.831 1.00 89.31 81 ALA A C 1
ATOM 641 O O . ALA A 1 81 ? -4.410 -3.167 -2.464 1.00 89.31 81 ALA A O 1
ATOM 642 N N . ARG A 1 82 ? -3.537 -2.039 -0.726 1.00 88.88 82 ARG A N 1
ATOM 643 C CA . ARG A 1 82 ? -2.776 -3.176 -0.183 1.00 88.88 82 ARG A CA 1
ATOM 644 C C . ARG A 1 82 ? -3.664 -4.265 0.402 1.00 88.88 82 ARG A C 1
ATOM 646 O O . ARG A 1 82 ? -3.442 -5.434 0.110 1.00 88.88 82 ARG A O 1
ATOM 653 N N . VAL A 1 83 ? -4.703 -3.894 1.144 1.00 88.44 83 VAL A N 1
ATOM 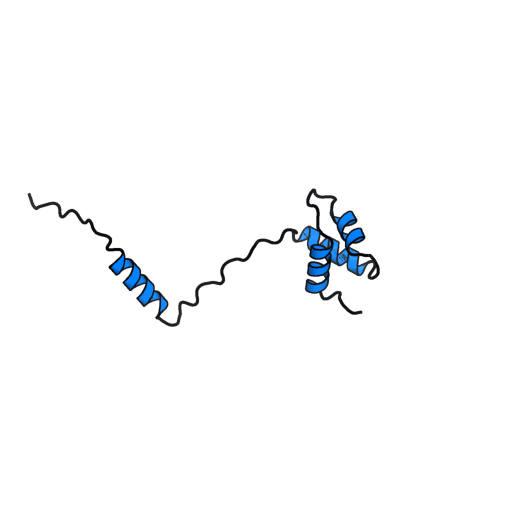654 C CA . VAL A 1 83 ? -5.706 -4.838 1.667 1.00 88.44 83 VAL A CA 1
ATOM 655 C C . VAL A 1 83 ? -6.429 -5.557 0.519 1.00 88.44 83 VAL A C 1
ATOM 657 O O . VAL A 1 83 ? -6.612 -6.773 0.569 1.00 88.44 83 VAL A O 1
ATOM 660 N N . ARG A 1 84 ? -6.774 -4.839 -0.562 1.00 88.19 84 ARG A N 1
ATOM 661 C CA . ARG A 1 84 ? -7.339 -5.444 -1.781 1.00 88.19 84 ARG A CA 1
ATOM 662 C C . ARG A 1 84 ? -6.362 -6.400 -2.457 1.00 88.19 84 ARG A C 1
ATOM 664 O O . ARG A 1 84 ? -6.752 -7.517 -2.773 1.00 88.19 84 ARG A O 1
ATOM 671 N N . ALA A 1 85 ? -5.107 -5.987 -2.633 1.00 86.81 85 ALA A N 1
ATOM 672 C CA . ALA A 1 85 ? -4.062 -6.828 -3.219 1.00 86.81 85 ALA A CA 1
ATOM 673 C C . ALA A 1 85 ? -3.796 -8.102 -2.395 1.00 86.81 85 ALA A C 1
ATOM 675 O O . ALA A 1 85 ? -3.460 -9.133 -2.966 1.00 86.81 85 ALA A O 1
ATOM 676 N N . ALA A 1 86 ? -3.988 -8.044 -1.075 1.00 86.00 86 ALA A N 1
ATOM 677 C CA . ALA A 1 86 ? -3.890 -9.191 -0.173 1.00 86.00 86 ALA A CA 1
ATOM 678 C C . ALA A 1 86 ? -5.150 -10.080 -0.145 1.00 86.00 86 ALA A C 1
ATOM 680 O O . ALA A 1 86 ? -5.158 -11.097 0.539 1.00 86.00 86 ALA A O 1
ATOM 681 N N . GLY A 1 87 ? -6.225 -9.715 -0.854 1.00 86.19 87 GLY A N 1
ATOM 682 C CA . GLY A 1 87 ? -7.458 -10.509 -0.891 1.00 86.19 87 GLY A CA 1
ATOM 683 C C . GLY A 1 87 ? -8.348 -10.384 0.351 1.00 86.19 87 GLY A C 1
ATOM 684 O O . GLY A 1 87 ? -9.297 -11.145 0.498 1.00 86.19 87 GLY A O 1
ATOM 685 N N . LEU A 1 88 ? -8.092 -9.415 1.233 1.00 79.69 88 LEU A N 1
ATOM 686 C CA . LEU A 1 88 ? -8.819 -9.236 2.500 1.00 79.69 88 LEU A CA 1
ATOM 687 C C . LEU A 1 88 ? -10.087 -8.368 2.354 1.00 79.69 88 LEU A C 1
ATOM 689 O O . LEU A 1 88 ? -10.430 -7.597 3.245 1.00 79.69 88 LEU A O 1
ATOM 693 N N . HIS A 1 89 ? -10.772 -8.437 1.212 1.00 71.06 89 HIS A N 1
ATOM 694 C CA . HIS A 1 89 ? -11.965 -7.637 0.922 1.00 71.06 89 HIS A CA 1
ATOM 695 C C . HIS A 1 89 ? -13.218 -8.519 0.817 1.00 71.06 89 HIS A C 1
ATOM 697 O O . HIS A 1 89 ? -13.188 -9.543 0.145 1.00 71.06 89 HIS A O 1
ATOM 703 N N . GLY A 1 90 ? -14.326 -8.089 1.434 1.00 62.88 90 GLY A N 1
ATOM 704 C CA . GLY A 1 90 ? -15.653 -8.687 1.226 1.00 62.88 90 GLY A CA 1
ATOM 705 C C . GLY A 1 90 ? -15.963 -9.951 2.036 1.00 62.88 90 GLY A C 1
ATOM 706 O O . GLY A 1 90 ? -16.645 -10.828 1.515 1.00 62.88 90 GLY A O 1
ATOM 707 N N . ARG A 1 91 ? -15.463 -10.054 3.272 1.00 53.50 91 ARG A N 1
ATOM 708 C CA . ARG A 1 91 ? -15.829 -11.116 4.221 1.00 53.50 91 ARG A CA 1
ATOM 709 C C . ARG A 1 91 ? -16.652 -10.566 5.372 1.00 53.50 91 ARG A C 1
ATOM 711 O O . ARG A 1 91 ? -16.360 -9.419 5.779 1.00 53.50 91 ARG A O 1
#

Organism: NCBI:txid29920

Secondary structure (DSSP, 8-state):
-----------HHHHHHHHHHHHHSTT--PPPPP-PP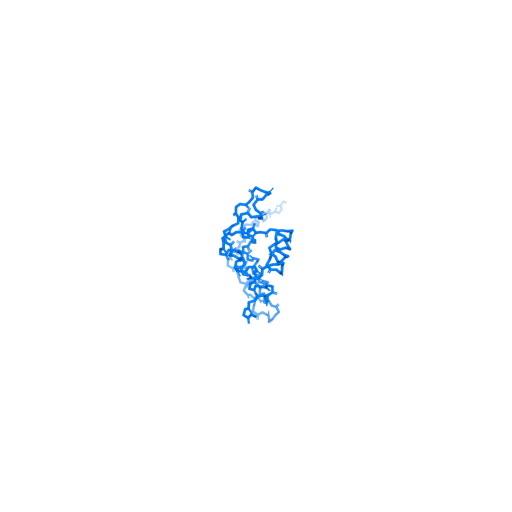PSS-HHHHHHHHHHHHH-TTS-HHHHHHHH-TTS----HHHHHHHHHHTT----

Sequence (91 aa):
MGPIRKAYSHDLRFRVFQKWRAKTNEHCKPAPRPGRTPLTDARQDRRIVRAAEANQFVSAAVVAARVTDIGVNVSPEVVRARVRAAGLHGR

pLDDT: mean 75.11, std 12.73, range [39.31, 89.81]

Foldseek 3Di:
DDDDPPPDDPPVVVVVVVVVVVCPPPPPPDDPDDDDDDLDDPVLLVQLQVVCVVPVPDQLVVSQVVSPPPPRRDDSVNSVVSCVVVVVPDD